Protein AF-A0A496VSZ6-F1 (afdb_monomer_lite)

pLDDT: mean 74.49, std 16.27, range [36.91, 94.75]

Radius of gyration: 13.91 Å; chains: 1; bounding box: 30×19×46 Å

Structure (mmCIF, N/CA/C/O backbone):
data_AF-A0A496VSZ6-F1
#
_entry.id   AF-A0A496VSZ6-F1
#
loop_
_atom_site.group_PDB
_atom_site.id
_atom_site.type_symbol
_atom_site.label_atom_id
_atom_site.label_alt_id
_atom_site.label_comp_id
_atom_site.label_asym_id
_atom_site.label_entity_id
_atom_site.label_seq_id
_atom_site.pdbx_PDB_ins_code
_atom_site.Cartn_x
_atom_site.Cartn_y
_atom_site.Cartn_z
_atom_site.occupancy
_atom_site.B_iso_or_equiv
_atom_site.auth_seq_id
_atom_site.auth_comp_id
_atom_site.auth_asym_i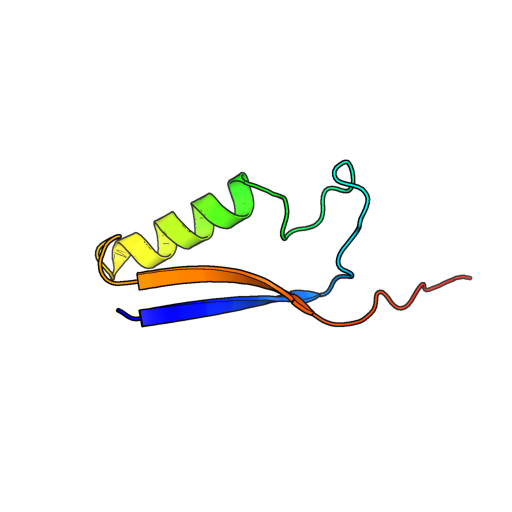d
_atom_site.auth_atom_id
_atom_site.pdbx_PDB_model_num
ATOM 1 N N . MET A 1 1 ? -5.000 -7.593 10.023 1.00 83.44 1 MET A N 1
ATOM 2 C CA . MET A 1 1 ? -4.485 -6.419 9.295 1.00 83.44 1 MET A CA 1
ATOM 3 C C . MET A 1 1 ? -4.827 -6.610 7.830 1.00 83.44 1 MET A C 1
ATOM 5 O O . MET A 1 1 ? -4.662 -7.719 7.339 1.00 83.44 1 MET A O 1
ATOM 9 N N . VAL A 1 2 ? -5.379 -5.595 7.175 1.00 89.00 2 VAL A N 1
ATOM 10 C CA . VAL A 1 2 ? -5.745 -5.633 5.756 1.00 89.00 2 VAL A CA 1
ATOM 11 C C . VAL A 1 2 ? -4.532 -5.210 4.933 1.00 89.00 2 VAL A C 1
ATOM 13 O O . VAL A 1 2 ? -4.053 -4.088 5.077 1.00 89.00 2 VAL A O 1
ATOM 16 N N . ASP A 1 3 ? -4.023 -6.089 4.077 1.00 92.75 3 ASP A N 1
ATOM 17 C CA . ASP A 1 3 ? -2.962 -5.733 3.134 1.00 92.75 3 ASP A CA 1
ATOM 18 C C . ASP A 1 3 ? -3.578 -5.175 1.847 1.00 92.75 3 ASP A C 1
ATOM 20 O O . ASP A 1 3 ? -4.299 -5.866 1.127 1.00 92.75 3 ASP A O 1
ATOM 24 N N . ILE A 1 4 ? -3.273 -3.915 1.550 1.00 89.31 4 ILE A N 1
ATOM 25 C CA . ILE A 1 4 ? -3.731 -3.211 0.354 1.00 89.31 4 ILE A CA 1
ATOM 26 C C . ILE A 1 4 ? -2.516 -3.006 -0.542 1.00 89.31 4 ILE A C 1
ATOM 28 O O . ILE A 1 4 ? -1.571 -2.310 -0.169 1.00 89.31 4 ILE A O 1
ATOM 32 N N . THR A 1 5 ? -2.526 -3.620 -1.726 1.00 88.94 5 THR A N 1
ATOM 33 C CA . THR A 1 5 ? -1.470 -3.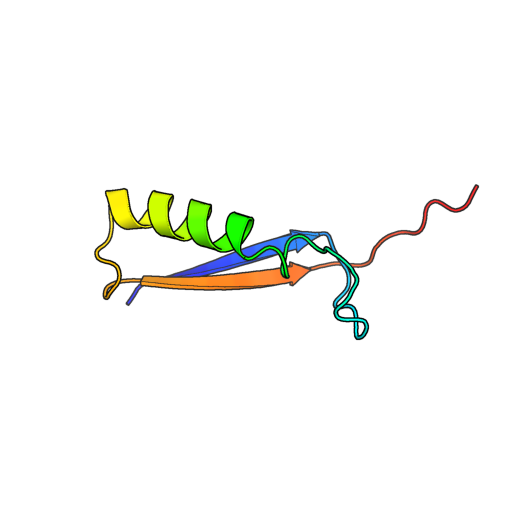428 -2.729 1.00 88.94 5 THR A CA 1
ATOM 34 C C . THR A 1 5 ? -2.034 -2.702 -3.940 1.00 88.94 5 THR A C 1
ATOM 36 O O . THR A 1 5 ? -2.961 -3.195 -4.577 1.00 88.94 5 THR A O 1
ATOM 39 N N . ILE A 1 6 ? -1.463 -1.542 -4.257 1.00 85.19 6 ILE A N 1
ATOM 40 C CA . ILE A 1 6 ? -1.768 -0.780 -5.469 1.00 85.19 6 ILE A CA 1
ATOM 41 C C . ILE A 1 6 ? -0.666 -1.063 -6.485 1.00 85.19 6 ILE A C 1
ATOM 43 O O . ILE A 1 6 ? 0.515 -0.853 -6.201 1.00 85.19 6 ILE A O 1
ATOM 47 N N . TYR A 1 7 ? -1.065 -1.539 -7.659 1.00 80.88 7 TYR A N 1
ATOM 48 C CA . TYR A 1 7 ? -0.180 -1.733 -8.798 1.00 80.88 7 TYR A CA 1
ATOM 49 C C . TYR A 1 7 ? -0.313 -0.543 -9.736 1.00 80.88 7 TYR A C 1
ATOM 51 O O . TYR A 1 7 ? -1.427 -0.179 -10.111 1.00 80.88 7 TYR A O 1
ATOM 59 N N . ILE A 1 8 ? 0.812 0.069 -10.088 1.00 76.38 8 ILE A N 1
ATOM 60 C CA . ILE A 1 8 ? 0.844 1.238 -10.967 1.00 76.38 8 ILE A CA 1
ATOM 61 C C . ILE A 1 8 ? 1.667 0.900 -12.190 1.00 76.38 8 ILE A C 1
ATOM 63 O O . ILE A 1 8 ? 2.743 0.323 -12.057 1.00 76.38 8 ILE A O 1
ATOM 67 N N . GLU A 1 9 ? 1.165 1.264 -13.365 1.00 70.19 9 GLU A N 1
ATOM 68 C CA . GLU A 1 9 ? 1.896 1.058 -14.605 1.00 70.19 9 GLU A CA 1
ATOM 69 C C . GLU A 1 9 ? 3.257 1.766 -14.558 1.00 70.19 9 GLU A C 1
ATOM 71 O O . GLU A 1 9 ? 3.337 2.973 -14.321 1.00 70.19 9 GLU A O 1
ATOM 76 N N . GLY A 1 10 ? 4.336 1.003 -14.727 1.00 65.50 10 GLY A N 1
ATOM 77 C CA . GLY A 1 10 ? 5.692 1.533 -14.656 1.00 65.50 10 GLY A CA 1
ATOM 78 C C . GLY A 1 10 ? 6.748 0.449 -14.489 1.00 65.50 10 GLY A C 1
ATOM 79 O O . GLY A 1 10 ? 6.460 -0.668 -14.065 1.00 65.50 10 GLY A O 1
ATOM 80 N N . VAL A 1 11 ? 7.992 0.797 -14.817 1.00 66.25 11 VAL A N 1
ATOM 81 C CA . VAL A 1 11 ? 9.162 -0.062 -14.602 1.00 66.25 11 VAL A CA 1
ATOM 82 C C . VAL A 1 11 ? 9.837 0.352 -13.301 1.00 66.25 11 VAL A C 1
ATOM 84 O O . VAL A 1 11 ? 9.983 1.542 -13.027 1.00 66.25 11 VAL A O 1
ATOM 87 N N . GLN A 1 12 ? 10.268 -0.629 -12.510 1.00 60.16 12 GLN A N 1
ATOM 88 C CA . GLN A 1 12 ? 11.132 -0.377 -11.364 1.00 60.16 12 GLN A CA 1
ATOM 89 C C . GLN A 1 12 ? 12.448 0.237 -11.866 1.00 60.16 12 GLN A C 1
ATOM 91 O O . GLN A 1 12 ? 13.233 -0.427 -12.539 1.00 60.16 12 GLN A O 1
ATOM 96 N N . SER A 1 13 ? 12.666 1.520 -11.581 1.00 58.66 13 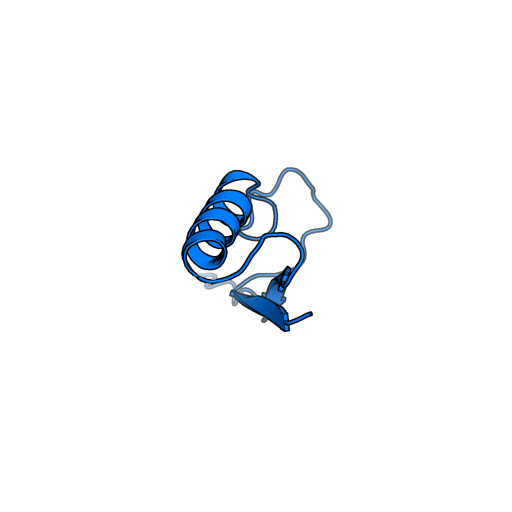SER A N 1
ATOM 97 C CA . SER A 1 13 ? 13.881 2.232 -11.975 1.00 58.66 13 SER A CA 1
ATOM 98 C C . SER A 1 13 ? 14.968 2.038 -10.918 1.00 58.66 13 SER A C 1
ATOM 100 O O . SER A 1 13 ? 14.746 2.316 -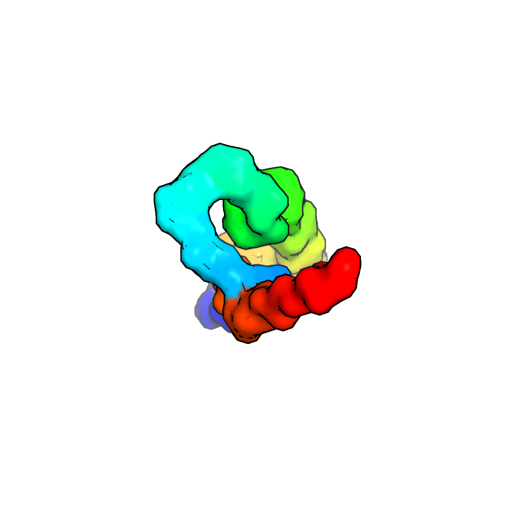9.742 1.00 58.66 13 SER A O 1
ATOM 102 N N . GLU A 1 14 ? 16.166 1.614 -11.327 1.00 60.88 14 GLU A N 1
ATOM 103 C CA . GLU A 1 14 ? 17.359 1.635 -10.460 1.00 60.88 14 GLU A CA 1
ATOM 104 C C . GLU A 1 14 ? 17.848 3.068 -10.185 1.00 60.88 14 GLU A C 1
ATOM 106 O O . GLU A 1 14 ? 18.615 3.313 -9.255 1.00 60.88 14 GLU A O 1
ATOM 111 N N . ASN A 1 15 ? 17.385 4.033 -10.983 1.00 58.34 15 ASN A N 1
ATOM 112 C CA . ASN A 1 15 ? 17.676 5.444 -10.806 1.00 58.34 15 ASN A CA 1
ATOM 113 C C . ASN A 1 15 ? 16.625 6.091 -9.890 1.00 58.34 15 ASN A C 1
ATOM 115 O O . ASN A 1 15 ? 15.482 6.312 -10.298 1.00 58.34 15 ASN A O 1
ATOM 119 N N . SER A 1 16 ? 17.047 6.431 -8.670 1.00 57.16 16 SER A N 1
ATOM 120 C CA . SER A 1 16 ? 16.240 7.067 -7.621 1.00 57.16 16 SER A CA 1
ATOM 121 C C . SER A 1 16 ? 15.825 8.512 -7.924 1.00 57.16 16 SER A C 1
ATOM 123 O O . SER A 1 16 ? 14.975 9.053 -7.220 1.00 57.16 16 SER A O 1
ATOM 125 N N . ALA A 1 17 ? 16.389 9.138 -8.964 1.00 55.62 17 ALA A N 1
ATOM 126 C CA . ALA A 1 17 ? 15.984 10.464 -9.431 1.00 55.62 17 ALA A CA 1
ATOM 127 C C . ALA A 1 17 ? 14.771 10.430 -10.378 1.00 55.62 17 ALA A C 1
ATOM 129 O O . ALA A 1 17 ? 14.228 11.482 -10.720 1.00 55.62 17 ALA A O 1
ATOM 130 N N . VAL A 1 18 ? 14.336 9.245 -10.819 1.00 56.75 18 VAL A N 1
ATOM 131 C CA . VAL A 1 18 ? 13.128 9.110 -11.636 1.00 56.75 18 VAL A CA 1
ATOM 132 C C . VAL A 1 18 ? 11.911 9.210 -10.712 1.00 56.75 18 VAL A C 1
ATOM 134 O O . VAL A 1 18 ? 11.674 8.349 -9.864 1.00 56.75 18 VAL A O 1
ATOM 137 N N . LEU A 1 19 ? 11.138 10.288 -10.870 1.00 54.66 19 LEU A N 1
ATOM 138 C CA . LEU A 1 19 ? 9.843 10.482 -10.214 1.00 54.66 19 LEU A CA 1
ATOM 139 C C . LEU A 1 19 ? 8.799 9.561 -10.857 1.00 54.66 19 LEU A C 1
ATOM 141 O O . LEU A 1 19 ? 7.983 9.978 -11.676 1.00 54.66 19 LEU A O 1
ATOM 145 N N . THR A 1 20 ? 8.848 8.286 -10.511 1.00 59.47 20 THR A N 1
ATOM 146 C CA . THR A 1 20 ? 7.774 7.331 -10.760 1.00 59.47 20 THR A CA 1
ATOM 147 C C . THR A 1 20 ? 6.713 7.454 -9.661 1.00 59.47 20 THR A C 1
ATOM 149 O O . THR A 1 20 ? 6.959 7.940 -8.557 1.00 59.47 20 THR A O 1
ATOM 152 N N . VAL A 1 21 ? 5.478 7.047 -9.954 1.00 57.94 21 VAL A N 1
ATOM 153 C CA . VAL A 1 21 ? 4.360 7.168 -8.999 1.00 57.94 21 VAL A CA 1
ATOM 154 C C . VAL A 1 21 ? 4.608 6.351 -7.714 1.00 57.94 21 VAL A C 1
ATOM 156 O O . VAL A 1 21 ? 4.069 6.678 -6.658 1.00 57.94 21 VAL A O 1
ATOM 159 N N . ASP A 1 22 ? 5.471 5.333 -7.771 1.00 56.91 22 ASP A N 1
ATOM 160 C CA . ASP A 1 22 ? 5.911 4.543 -6.616 1.00 56.91 22 ASP A CA 1
ATOM 161 C C . ASP A 1 22 ? 6.897 5.285 -5.686 1.00 56.91 22 ASP A C 1
ATOM 163 O O . ASP A 1 22 ? 6.922 4.988 -4.491 1.00 56.91 22 ASP A O 1
ATOM 167 N N . SER A 1 23 ? 7.662 6.267 -6.186 1.00 60.12 23 SER A N 1
ATOM 168 C CA . SER A 1 23 ? 8.639 7.048 -5.406 1.00 60.12 23 SER A CA 1
ATOM 169 C C . SER A 1 23 ? 8.077 8.367 -4.862 1.00 60.12 23 SER A C 1
ATOM 171 O O . SER A 1 23 ? 8.681 8.997 -3.989 1.00 60.12 23 SER A O 1
ATOM 173 N N . SER A 1 24 ? 6.885 8.772 -5.311 1.00 65.06 24 SER A N 1
ATOM 174 C CA . SER A 1 24 ? 6.209 9.973 -4.820 1.00 65.06 24 SER A CA 1
ATOM 175 C C . SER A 1 24 ? 5.649 9.760 -3.409 1.00 65.06 24 SER A C 1
ATOM 177 O O . SER A 1 24 ? 4.577 9.180 -3.212 1.00 65.06 24 SER A O 1
ATOM 179 N N . VAL A 1 25 ? 6.365 10.284 -2.409 1.00 69.94 25 VAL A N 1
ATOM 180 C CA . VAL A 1 25 ? 5.939 10.322 -0.997 1.00 69.94 25 VAL A CA 1
ATOM 181 C C . VAL A 1 25 ? 4.518 10.878 -0.868 1.00 69.94 25 VAL A C 1
ATOM 183 O O . VAL A 1 25 ? 3.681 10.284 -0.191 1.00 69.94 25 VAL A O 1
ATOM 186 N N . HIS A 1 26 ? 4.207 11.942 -1.613 1.00 76.56 26 HIS A N 1
ATOM 187 C CA . HIS A 1 26 ? 2.885 12.562 -1.610 1.00 76.56 26 HIS A CA 1
ATOM 188 C C . HIS A 1 26 ? 1.786 11.635 -2.120 1.00 76.56 26 HIS A C 1
ATOM 190 O O . HIS A 1 26 ? 0.686 11.635 -1.572 1.00 76.56 26 HIS A O 1
ATOM 196 N N . PHE A 1 27 ? 2.056 10.828 -3.147 1.00 77.44 27 PHE A N 1
ATOM 197 C CA . PHE A 1 27 ? 1.067 9.883 -3.658 1.00 77.44 27 PHE A CA 1
ATOM 198 C C . PHE A 1 27 ? 0.714 8.847 -2.584 1.00 77.44 27 PHE A C 1
ATOM 200 O O . PHE A 1 27 ? -0.458 8.641 -2.267 1.00 77.44 27 PHE A O 1
ATOM 207 N N . ARG A 1 28 ? 1.729 8.268 -1.935 1.00 80.62 28 ARG A N 1
ATOM 208 C CA . ARG A 1 28 ? 1.542 7.299 -0.848 1.00 80.62 28 ARG A CA 1
ATOM 209 C C . ARG A 1 28 ? 0.805 7.891 0.359 1.00 80.62 28 ARG A C 1
ATOM 211 O O . ARG A 1 28 ? -0.060 7.219 0.921 1.00 80.62 28 ARG A O 1
ATOM 218 N N . GLU A 1 29 ? 1.115 9.127 0.743 1.00 87.75 29 GLU A N 1
ATOM 219 C CA . GLU A 1 29 ? 0.449 9.828 1.850 1.00 87.75 29 GLU A CA 1
ATOM 220 C C . GLU A 1 29 ? -1.048 10.035 1.594 1.00 87.75 29 GLU A C 1
ATOM 222 O O . GLU A 1 29 ? -1.856 9.762 2.482 1.00 87.75 29 GLU A O 1
ATOM 227 N N . HIS A 1 30 ? -1.440 10.433 0.378 1.00 89.44 30 HIS A N 1
ATOM 228 C CA . HIS A 1 30 ? -2.852 10.638 0.039 1.00 89.44 30 HIS A CA 1
ATOM 229 C C . HIS A 1 30 ? -3.671 9.345 0.138 1.00 89.44 30 HIS A C 1
ATOM 231 O O . HIS A 1 30 ? -4.761 9.349 0.711 1.00 89.44 30 HIS A O 1
ATOM 237 N N . PHE A 1 31 ? -3.150 8.217 -0.359 1.00 88.75 31 PHE A N 1
ATOM 238 C CA . PHE A 1 31 ? -3.842 6.930 -0.214 1.00 88.75 31 PHE A CA 1
ATOM 239 C C . PHE A 1 31 ? -3.925 6.493 1.241 1.00 88.75 31 PHE A C 1
ATOM 241 O O . PHE A 1 31 ? -4.970 6.013 1.680 1.00 88.75 31 PHE A O 1
ATOM 248 N N . HIS A 1 32 ? -2.855 6.697 2.008 1.00 91.19 32 HIS A N 1
ATOM 249 C CA . HIS A 1 32 ? -2.884 6.401 3.431 1.00 91.19 32 HIS A CA 1
ATOM 250 C C . HIS A 1 32 ? -3.960 7.231 4.146 1.00 91.19 32 HIS A C 1
ATOM 252 O O . HIS A 1 32 ? -4.732 6.678 4.921 1.00 91.19 32 HIS A O 1
ATOM 258 N N . GLN A 1 33 ? -4.068 8.532 3.857 1.00 93.31 33 GLN A N 1
ATOM 259 C CA . GLN A 1 33 ? -5.117 9.394 4.413 1.00 93.31 33 GLN A CA 1
ATOM 260 C C . GLN A 1 33 ? -6.524 8.940 4.010 1.00 93.31 33 GLN A C 1
ATOM 262 O O . GLN A 1 33 ? -7.418 8.933 4.853 1.00 93.31 33 GLN A O 1
ATOM 267 N N . LEU A 1 34 ? -6.723 8.534 2.752 1.00 93.00 34 LEU A N 1
ATOM 268 C CA . LEU A 1 34 ? -8.007 8.032 2.261 1.00 93.00 34 LEU A CA 1
ATOM 269 C C . LEU A 1 34 ? -8.447 6.770 3.018 1.00 93.00 34 LEU A C 1
ATOM 271 O O . LEU A 1 34 ? -9.573 6.711 3.509 1.00 93.00 34 LEU A O 1
ATOM 275 N N . PHE A 1 35 ? -7.563 5.778 3.155 1.00 92.31 35 PHE A N 1
ATOM 276 C CA . PHE A 1 35 ? -7.884 4.542 3.879 1.00 92.31 35 PHE A CA 1
ATOM 277 C C . PHE A 1 35 ? -8.063 4.777 5.381 1.00 92.31 35 PHE A C 1
ATOM 279 O O . PHE A 1 35 ? -8.959 4.182 5.985 1.00 92.31 35 PHE A O 1
ATOM 286 N N . SER A 1 36 ? -7.314 5.722 5.956 1.00 94.00 36 SER A N 1
ATOM 287 C CA . SER A 1 36 ? -7.474 6.142 7.351 1.00 94.00 36 SER A CA 1
ATOM 288 C C . SER A 1 36 ? -8.860 6.719 7.683 1.00 94.00 36 SER A C 1
ATOM 290 O O . SER A 1 36 ? -9.203 6.835 8.856 1.00 94.00 36 SER A O 1
ATOM 292 N N . GLN A 1 37 ? -9.691 7.065 6.689 1.00 94.75 37 GLN A N 1
ATOM 293 C CA . GLN A 1 37 ? -11.079 7.496 6.924 1.00 94.75 37 GLN A CA 1
ATOM 294 C C . GLN A 1 37 ? -12.008 6.343 7.337 1.00 94.75 37 GLN A C 1
ATOM 296 O O . GLN A 1 37 ? -13.110 6.589 7.831 1.00 94.75 37 GLN A O 1
ATOM 301 N N . LYS A 1 38 ? -11.610 5.092 7.074 1.00 93.12 38 LYS A N 1
ATOM 302 C CA . LYS A 1 38 ? -12.426 3.888 7.313 1.00 93.12 38 LYS A CA 1
ATOM 303 C C . LYS A 1 38 ? -11.721 2.826 8.148 1.00 93.12 38 LYS A C 1
ATOM 305 O O . LYS A 1 38 ? -12.410 2.029 8.775 1.00 93.12 38 LYS A O 1
ATOM 310 N N . LEU A 1 39 ? -10.391 2.813 8.147 1.00 92.44 39 LEU A N 1
ATOM 311 C CA . LEU A 1 39 ? -9.555 1.856 8.864 1.00 92.44 39 LEU A CA 1
ATOM 312 C C . LEU A 1 39 ? -8.595 2.621 9.775 1.00 92.44 39 LEU A C 1
ATOM 314 O O . LEU A 1 39 ? -8.040 3.637 9.366 1.00 92.44 39 LEU A O 1
ATOM 318 N N . SER A 1 40 ? -8.349 2.137 10.990 1.00 92.12 40 SER A N 1
ATOM 319 C CA . SER A 1 40 ? -7.253 2.669 11.802 1.00 92.12 40 SER A CA 1
ATOM 320 C C . SER A 1 40 ? -5.914 2.457 11.073 1.00 92.12 40 SER A C 1
ATOM 322 O O . SER A 1 40 ? -5.724 1.406 10.457 1.00 92.12 40 SER A O 1
ATOM 324 N N . PRO A 1 41 ? -4.934 3.375 11.185 1.00 85.81 41 PRO A N 1
ATOM 325 C CA . PRO A 1 41 ? -3.580 3.184 10.647 1.00 85.81 41 PRO A CA 1
ATOM 326 C C . PRO A 1 41 ? -2.891 1.878 11.072 1.00 85.81 41 PRO A C 1
ATOM 328 O O . PRO A 1 41 ? -1.974 1.417 10.405 1.00 85.81 41 PRO A O 1
ATOM 331 N N . THR A 1 42 ? -3.313 1.277 12.186 1.00 91.62 42 THR A N 1
ATOM 332 C CA . THR A 1 42 ? -2.790 -0.005 12.685 1.00 91.62 42 THR A CA 1
ATOM 333 C C . THR A 1 42 ? -3.511 -1.228 12.112 1.00 91.62 42 THR A C 1
ATOM 335 O O . THR A 1 42 ? -3.072 -2.360 12.309 1.00 91.62 42 THR A O 1
ATOM 338 N N . GLU A 1 43 ? -4.629 -1.026 11.416 1.00 92.81 43 GLU A N 1
ATOM 339 C CA . GLU A 1 43 ? -5.479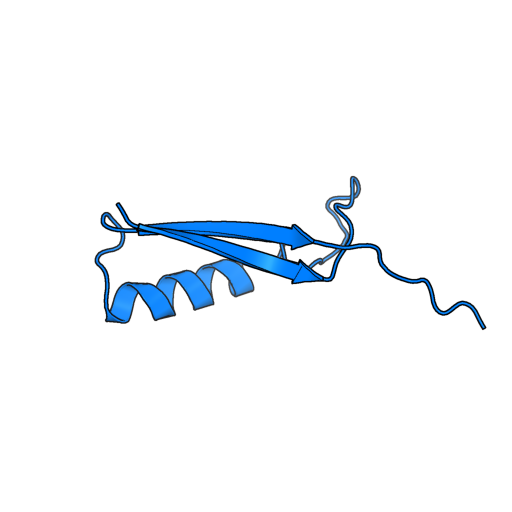 -2.091 10.886 1.00 92.81 43 GLU A CA 1
ATOM 340 C C . GLU A 1 43 ? -5.179 -2.424 9.428 1.00 92.81 43 GLU A C 1
ATOM 342 O O . GLU A 1 43 ? -5.614 -3.480 8.960 1.00 92.81 43 GLU A O 1
ATOM 347 N N . PHE A 1 44 ? -4.407 -1.593 8.723 1.00 93.19 44 PHE A N 1
ATOM 348 C CA . PHE A 1 44 ? -4.038 -1.828 7.333 1.00 93.19 44 PHE A CA 1
ATOM 349 C C . PHE A 1 44 ? -2.559 -1.584 7.047 1.00 93.19 44 PHE A C 1
ATOM 351 O O . PHE A 1 44 ? -1.862 -0.866 7.755 1.00 93.19 44 PHE A O 1
ATOM 358 N N . ASN A 1 45 ? -2.097 -2.191 5.960 1.00 91.81 45 ASN A N 1
ATOM 359 C CA . ASN A 1 45 ? -0.764 -2.016 5.418 1.00 91.81 45 ASN A CA 1
ATOM 360 C C . ASN A 1 45 ? -0.870 -1.672 3.937 1.00 91.81 45 ASN A C 1
ATOM 362 O O . ASN A 1 45 ? -1.364 -2.473 3.143 1.00 91.81 45 ASN A O 1
ATOM 366 N N . LEU A 1 46 ? -0.415 -0.477 3.572 1.00 88.38 46 LEU A N 1
ATOM 367 C CA . LEU A 1 46 ? -0.446 0.008 2.199 1.00 88.38 46 LEU A CA 1
ATOM 368 C C . LEU A 1 46 ? 0.905 -0.232 1.521 1.00 88.38 46 LEU A C 1
ATOM 370 O O . LEU A 1 46 ? 1.935 0.286 1.954 1.00 88.38 46 LEU A O 1
ATOM 374 N N . ARG A 1 47 ? 0.886 -0.977 0.416 1.00 86.56 47 ARG A N 1
ATOM 375 C CA . ARG A 1 47 ? 2.038 -1.201 -0.461 1.00 86.56 47 ARG A CA 1
ATOM 376 C C . ARG A 1 47 ? 1.725 -0.662 -1.849 1.00 86.56 47 ARG A C 1
ATOM 378 O O . ARG A 1 47 ? 0.652 -0.911 -2.387 1.00 86.56 47 ARG A O 1
ATOM 385 N N . ILE A 1 48 ? 2.678 0.041 -2.441 1.00 81.88 48 ILE A N 1
ATOM 386 C CA . ILE A 1 48 ? 2.593 0.517 -3.821 1.00 81.88 48 ILE A CA 1
ATOM 387 C C . ILE A 1 48 ? 3.719 -0.157 -4.586 1.00 81.88 48 ILE A C 1
ATOM 389 O O . ILE A 1 48 ? 4.855 -0.175 -4.109 1.00 81.88 48 ILE A O 1
ATOM 393 N N . LYS A 1 49 ? 3.390 -0.783 -5.714 1.00 78.62 49 LYS A N 1
ATOM 394 C CA . LYS A 1 49 ? 4.353 -1.500 -6.547 1.00 78.62 49 LYS A CA 1
ATOM 395 C C . LYS A 1 49 ? 4.200 -1.090 -8.009 1.00 78.62 49 LYS A C 1
ATOM 397 O O . LYS A 1 49 ? 3.065 -0.991 -8.480 1.00 78.62 49 LYS A O 1
ATOM 402 N N . PRO A 1 50 ? 5.308 -0.916 -8.741 1.00 75.12 50 PRO A N 1
ATOM 403 C CA . PRO A 1 50 ? 5.243 -0.845 -10.190 1.00 75.12 50 PRO A CA 1
ATOM 404 C C . PRO A 1 50 ? 4.745 -2.183 -10.765 1.00 75.12 50 PRO A C 1
ATOM 406 O O . PRO A 1 50 ? 4.995 -3.256 -10.202 1.00 75.12 50 PRO A O 1
ATOM 409 N N . PHE A 1 51 ? 4.017 -2.119 -11.874 1.00 73.50 51 PHE A N 1
ATOM 410 C CA . PHE A 1 51 ? 3.527 -3.260 -12.637 1.00 73.50 51 PHE A CA 1
ATOM 411 C C . PHE A 1 51 ? 3.611 -2.957 -14.131 1.00 73.50 51 PHE A C 1
ATOM 413 O O . PHE A 1 51 ? 3.255 -1.871 -14.570 1.00 73.50 51 PHE A O 1
ATOM 420 N N . GLY A 1 52 ? 4.031 -3.937 -14.922 1.00 64.38 52 GLY A N 1
ATOM 421 C CA . GLY A 1 52 ? 4.098 -3.809 -16.375 1.00 64.38 52 GLY A CA 1
ATOM 422 C C . GLY A 1 52 ? 5.436 -3.296 -16.906 1.00 64.38 52 GLY A C 1
ATOM 423 O O . GLY A 1 52 ? 6.425 -3.147 -16.189 1.00 64.38 52 GLY A O 1
ATOM 424 N N . SER A 1 53 ? 5.464 -3.097 -18.217 1.00 54.59 53 SER A N 1
ATOM 425 C CA . SER A 1 53 ? 6.601 -2.582 -18.973 1.00 54.59 53 SER A CA 1
ATOM 426 C C . SER A 1 53 ? 6.162 -1.265 -19.594 1.00 54.59 53 SER A C 1
ATOM 428 O O . SER A 1 53 ? 5.088 -1.216 -20.187 1.00 54.59 53 SER A O 1
ATOM 430 N N . ILE A 1 54 ? 6.970 -0.206 -19.481 1.00 54.88 54 ILE A N 1
ATOM 431 C CA . ILE A 1 54 ? 6.756 0.990 -20.299 1.00 54.88 54 ILE A CA 1
ATOM 432 C C . ILE A 1 54 ? 6.964 0.518 -21.737 1.00 54.88 54 ILE A C 1
ATOM 434 O O . ILE A 1 54 ? 8.098 0.265 -22.144 1.00 54.88 54 ILE A O 1
ATOM 438 N N . TYR A 1 55 ? 5.882 0.343 -22.496 1.00 49.66 55 TYR A N 1
ATOM 439 C CA . TYR A 1 55 ? 5.999 0.303 -23.943 1.00 49.66 55 TYR A CA 1
ATOM 440 C C . TYR A 1 55 ? 6.525 1.679 -24.335 1.00 49.66 55 TYR A C 1
ATOM 442 O O . TYR A 1 55 ? 5.799 2.670 -24.299 1.00 49.66 55 TYR A O 1
ATOM 450 N N . SER A 1 56 ? 7.820 1.759 -24.632 1.00 47.06 56 SER A N 1
ATOM 451 C CA . SER A 1 56 ? 8.380 2.916 -25.306 1.00 47.06 56 SER A CA 1
ATOM 452 C C . SER A 1 56 ? 7.665 3.020 -26.650 1.00 47.06 56 SER A C 1
ATOM 454 O O . SER A 1 56 ? 7.992 2.282 -27.580 1.00 47.06 56 SER A O 1
ATOM 456 N N . LEU A 1 57 ? 6.669 3.899 -26.752 1.00 45.75 57 LEU A N 1
ATOM 457 C CA . LEU A 1 57 ? 6.253 4.449 -28.036 1.00 45.75 57 LEU A CA 1
ATOM 458 C C . LEU A 1 57 ? 7.415 5.324 -28.514 1.00 45.75 57 LEU A C 1
ATOM 460 O O . LEU A 1 57 ? 7.475 6.518 -28.240 1.00 45.75 57 LEU A O 1
ATOM 464 N N . LEU A 1 58 ? 8.400 4.667 -29.123 1.00 45.81 58 LEU A N 1
ATOM 465 C CA . L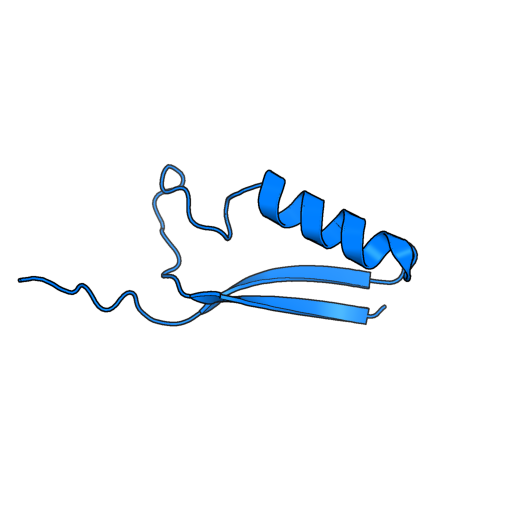EU A 1 58 ? 9.324 5.293 -30.047 1.00 45.81 58 LEU A CA 1
ATOM 466 C C . LEU A 1 58 ? 8.600 5.361 -31.391 1.00 45.81 58 LEU A C 1
ATOM 468 O O . LEU A 1 58 ? 8.464 4.337 -32.059 1.00 45.81 58 LEU A O 1
ATOM 472 N N . GLU A 1 59 ? 8.160 6.559 -31.759 1.00 36.91 59 GLU A N 1
ATOM 473 C CA . GLU A 1 59 ? 8.237 7.046 -33.139 1.00 36.91 59 GLU A CA 1
ATOM 474 C C . GLU A 1 59 ? 8.950 8.398 -33.129 1.00 36.91 59 GLU A C 1
ATOM 476 O O . GLU A 1 59 ? 8.593 9.251 -32.281 1.00 36.91 59 GLU A O 1
#

Sequence (59 aa):
MVDITIYIEGVQSENSAVLTVDSSVHFREHFHQLFSQKLSPTEFNLRIKPFGSIYSLLE

Foldseek 3Di:
DAEAEAEDADDDDPDLPDPDCQNPPVNQVVVLVVVCVPDPNVRYDYHYYYDDDPPPPDD

Secondary structure (DSSP, 8-state):
-EEEEEEEES---S-TTS--TTT-HHHHHHHHHHHTTTS-TTTEEEEEEEES-------